Protein AF-A0AAI9TBG9-F1 (afdb_monomer)

Radius of gyration: 15.93 Å; Cα contacts (8 Å, |Δi|>4): 74; chains: 1; bounding box: 28×38×44 Å

pLDDT: mean 81.79, std 16.05, range [51.19, 97.5]

Nearest PDB structures (foldseek):
  6nki-assembly1_A-2  TM=8.751E-01  e=3.686E-03  Penicillium fellutanum
  6aqy-assembly2_D  TM=4.993E-01  e=3.178E-01  Naegleria fowleri
  8g9v-assembly1_B  TM=4.062E-01  e=1.341E+00  Homo sapiens
  8txr-assembly1_C  TM=3.002E-01  e=2.322E+00  Escherichia coli
  1cvr-assembly1_A  TM=3.321E-01  e=6.494E+00  Porphyromonas gingivalis

InterPro domains:
  IPR013120 Fatty acyl-CoA reductase-like, NAD-binding domain [PF07993] (42-90)
  IPR036291 NAD(P)-binding domain superfamily [SSF51735] (38-77)

Organism: Penicillium thymicola (NCBI:txid293382)

Sequence (94 aa):
MAEINRHDSRTLSAQQKLACDNNMASNDPPVHRDSMSFSVLLTGANGFVGTEIIRQLLEHRQVSRVNGLVRGDTDTAAKQRTIDTAVKALWWTN

Structure (mmCIF, N/CA/C/O backbone):
data_AF-A0AAI9TBG9-F1
#
_entry.id   AF-A0AAI9TBG9-F1
#
loop_
_atom_site.group_PDB
_atom_site.id
_atom_site.type_symbol
_atom_site.label_atom_id
_atom_site.label_alt_id
_atom_site.label_comp_id
_atom_site.label_asym_id
_atom_site.label_entity_id
_atom_site.label_seq_id
_atom_site.pdbx_PDB_ins_code
_atom_site.Cartn_x
_atom_site.Cartn_y
_atom_site.Cartn_z
_atom_site.occupancy
_atom_site.B_iso_or_equiv
_atom_site.auth_seq_id
_atom_site.auth_comp_id
_atom_site.auth_asym_id
_atom_site.auth_atom_id
_atom_site.pdbx_PDB_model_num
ATOM 1 N N . MET A 1 1 ? -1.727 -24.290 -8.150 1.00 56.34 1 MET A N 1
ATOM 2 C CA . MET A 1 1 ? -2.021 -24.393 -6.700 1.00 56.34 1 MET A CA 1
ATOM 3 C C . MET A 1 1 ? -0.849 -23.984 -5.809 1.00 56.34 1 MET A C 1
ATOM 5 O O . MET A 1 1 ? -1.105 -23.329 -4.814 1.00 56.34 1 MET A O 1
ATOM 9 N N . ALA A 1 2 ? 0.413 -24.300 -6.141 1.00 72.56 2 ALA A N 1
ATOM 10 C CA . ALA A 1 2 ? 1.567 -23.957 -5.291 1.00 72.56 2 ALA A CA 1
ATOM 11 C C . ALA A 1 2 ? 1.698 -22.453 -4.961 1.00 72.56 2 ALA A C 1
ATOM 13 O O . ALA A 1 2 ? 1.959 -22.104 -3.814 1.00 72.56 2 ALA A O 1
ATOM 14 N N . GLU A 1 3 ? 1.453 -21.571 -5.937 1.00 65.88 3 GLU A N 1
ATOM 15 C CA . GLU A 1 3 ? 1.541 -20.116 -5.732 1.00 65.88 3 GLU A CA 1
ATOM 16 C C . GLU A 1 3 ? 0.459 -19.590 -4.774 1.00 65.88 3 GLU A C 1
ATOM 18 O O . GLU A 1 3 ? 0.742 -18.798 -3.881 1.00 65.88 3 GLU A O 1
ATOM 23 N N . ILE A 1 4 ? -0.770 -20.104 -4.895 1.00 72.19 4 ILE A N 1
ATOM 24 C CA . ILE A 1 4 ? -1.883 -19.767 -3.993 1.00 72.19 4 ILE A CA 1
ATOM 25 C C . ILE A 1 4 ? -1.524 -20.176 -2.559 1.00 72.19 4 ILE A C 1
ATOM 27 O O . ILE A 1 4 ? -1.547 -19.349 -1.653 1.00 72.19 4 ILE A O 1
ATOM 31 N N . ASN A 1 5 ? -1.045 -21.410 -2.377 1.00 76.44 5 ASN A N 1
ATOM 32 C CA . ASN A 1 5 ? -0.643 -21.923 -1.066 1.00 76.44 5 ASN A CA 1
ATOM 33 C C . ASN A 1 5 ? 0.497 -21.103 -0.434 1.00 76.44 5 ASN A C 1
ATOM 35 O O . ASN A 1 5 ? 0.553 -20.948 0.788 1.00 76.44 5 ASN A O 1
ATOM 39 N N . ARG A 1 6 ? 1.411 -20.559 -1.248 1.00 73.94 6 ARG A N 1
ATOM 40 C CA . ARG A 1 6 ? 2.488 -19.670 -0.789 1.00 73.94 6 ARG A CA 1
ATOM 41 C C . ARG A 1 6 ? 1.931 -18.354 -0.244 1.00 73.94 6 ARG A C 1
ATOM 43 O O . ARG A 1 6 ? 2.380 -17.903 0.813 1.00 73.94 6 ARG A O 1
ATOM 50 N N . HIS A 1 7 ? 0.973 -17.743 -0.939 1.00 72.62 7 HIS A N 1
ATOM 51 C CA . HIS A 1 7 ? 0.318 -16.518 -0.478 1.00 72.62 7 HIS A CA 1
ATOM 52 C C . HIS A 1 7 ? -0.503 -16.754 0.790 1.00 72.62 7 HIS A C 1
ATOM 54 O O . HIS A 1 7 ? -0.367 -15.986 1.743 1.00 72.62 7 HIS A O 1
ATOM 60 N N . ASP A 1 8 ? -1.256 -17.852 0.852 1.00 75.06 8 ASP A N 1
ATOM 61 C CA . ASP A 1 8 ? -2.034 -18.220 2.036 1.00 75.06 8 ASP A CA 1
ATOM 62 C C . ASP A 1 8 ? -1.122 -18.434 3.248 1.00 75.06 8 ASP A C 1
ATOM 64 O O . ASP A 1 8 ? -1.362 -17.873 4.314 1.00 75.06 8 ASP A O 1
ATOM 68 N N . SER A 1 9 ? 0.003 -19.136 3.073 1.00 74.56 9 SER A N 1
ATOM 69 C CA . SER A 1 9 ? 0.991 -19.363 4.141 1.00 74.56 9 SER A CA 1
ATOM 70 C C . SER A 1 9 ? 1.604 -18.059 4.669 1.00 74.56 9 SER A C 1
ATOM 72 O O . SER A 1 9 ? 1.822 -17.900 5.874 1.00 74.56 9 SER A O 1
ATOM 74 N N . ARG A 1 10 ? 1.871 -17.088 3.787 1.00 75.88 10 ARG A N 1
ATOM 75 C CA . ARG A 1 10 ? 2.381 -15.761 4.176 1.00 75.88 10 ARG A CA 1
ATOM 76 C C . ARG A 1 10 ? 1.330 -14.962 4.947 1.00 75.88 10 ARG A C 1
ATOM 78 O O . ARG A 1 10 ? 1.651 -14.367 5.972 1.00 75.88 10 ARG A O 1
ATOM 85 N N . THR A 1 11 ? 0.077 -14.986 4.501 1.00 76.56 11 THR A N 1
ATOM 86 C CA . THR A 1 11 ? -1.032 -14.322 5.200 1.00 76.56 11 THR A CA 1
ATOM 87 C C . THR A 1 11 ? -1.270 -14.941 6.578 1.00 76.56 11 THR A C 1
ATOM 89 O O . THR A 1 11 ? -1.357 -14.217 7.571 1.00 76.56 11 THR A O 1
ATOM 92 N N . LEU A 1 12 ? -1.294 -16.274 6.657 1.00 76.81 12 LEU A N 1
ATOM 93 C CA . LEU A 1 12 ? -1.492 -17.031 7.894 1.00 76.81 12 LEU A CA 1
ATOM 94 C C . LEU A 1 12 ? -0.359 -16.801 8.899 1.00 76.81 12 LEU A C 1
ATOM 96 O O . LEU A 1 12 ? -0.622 -16.510 10.062 1.00 76.81 12 LEU A O 1
ATOM 100 N N . SER A 1 13 ? 0.902 -16.858 8.464 1.00 73.31 13 SER A N 1
ATOM 101 C CA . SER A 1 13 ? 2.052 -16.584 9.342 1.00 73.31 13 SER A CA 1
ATOM 102 C C . SER A 1 13 ? 2.049 -15.145 9.862 1.00 73.31 13 SER A C 1
ATOM 104 O O . SER A 1 13 ? 2.309 -14.902 11.042 1.00 73.31 13 SER A O 1
ATOM 106 N N . ALA A 1 14 ? 1.670 -14.181 9.020 1.00 70.06 14 ALA A N 1
ATOM 107 C CA . ALA A 1 14 ? 1.509 -12.802 9.447 1.00 70.06 14 ALA A CA 1
ATOM 108 C C . ALA A 1 14 ? 0.351 -12.637 10.452 1.00 70.06 14 ALA A C 1
ATOM 110 O O . ALA A 1 14 ? 0.424 -11.764 11.315 1.00 70.06 14 ALA A O 1
ATOM 111 N N . GLN A 1 15 ? -0.737 -13.408 10.344 1.00 69.62 15 GLN A N 1
ATOM 112 C CA . GLN A 1 15 ? -1.835 -13.410 11.326 1.00 69.62 15 GLN A CA 1
ATOM 113 C C . GLN A 1 15 ? -1.412 -14.048 12.657 1.00 69.62 15 GLN A C 1
ATOM 115 O O . GLN A 1 15 ? -1.663 -13.475 13.713 1.00 69.62 15 GLN A O 1
ATOM 120 N N . GLN A 1 16 ? -0.715 -15.186 12.614 1.00 68.25 16 GLN A N 1
ATOM 121 C CA . GLN A 1 16 ? -0.232 -15.887 13.809 1.00 68.25 16 GLN A CA 1
ATOM 122 C C . GLN A 1 16 ? 0.748 -15.040 14.626 1.00 68.25 16 GLN A C 1
ATOM 124 O O . GLN A 1 16 ? 0.634 -14.998 15.849 1.00 68.25 16 GLN A O 1
ATOM 129 N N . LYS A 1 17 ? 1.649 -14.303 13.960 1.00 65.88 17 LYS A N 1
ATOM 130 C CA . LYS A 1 17 ? 2.584 -13.386 14.628 1.00 65.88 17 LYS A CA 1
ATOM 131 C C . LYS A 1 17 ? 1.872 -12.298 15.453 1.00 65.88 17 LYS A C 1
ATOM 133 O O . LYS A 1 17 ? 2.359 -11.913 16.501 1.00 65.88 17 LYS A O 1
ATOM 138 N N . LEU A 1 18 ? 0.698 -11.832 15.024 1.00 60.97 18 LEU A N 1
ATOM 139 C CA . LEU A 1 18 ? -0.077 -10.851 15.799 1.00 60.97 18 LEU A CA 1
ATOM 140 C C . LEU A 1 18 ? -0.823 -11.487 16.977 1.00 60.97 18 LEU A C 1
ATOM 142 O O . LEU A 1 18 ? -0.969 -10.868 18.027 1.00 60.97 18 LEU A O 1
ATOM 146 N N . ALA A 1 19 ? -1.301 -12.723 16.816 1.00 60.50 19 ALA A N 1
ATOM 147 C CA . ALA A 1 19 ? -1.981 -13.436 17.892 1.00 60.50 19 ALA A CA 1
ATOM 148 C C . ALA A 1 19 ? -1.034 -13.743 19.065 1.00 60.50 19 ALA A C 1
ATOM 150 O O . ALA A 1 19 ? -1.457 -13.670 20.217 1.00 60.50 19 ALA A O 1
ATOM 151 N N . CYS A 1 20 ? 0.242 -14.052 18.799 1.00 53.81 20 CYS A N 1
ATOM 152 C CA . CYS A 1 20 ? 1.213 -14.265 19.874 1.00 53.81 20 CYS A CA 1
ATOM 153 C C . CYS A 1 20 ? 1.620 -12.967 20.587 1.00 53.81 20 CYS A C 1
ATOM 155 O O . CYS A 1 20 ? 1.752 -12.994 21.808 1.00 53.81 20 CYS A O 1
ATOM 157 N N . ASP A 1 21 ? 1.732 -11.841 19.871 1.00 54.72 21 ASP A N 1
ATOM 158 C CA . ASP A 1 21 ? 2.048 -10.540 20.482 1.00 54.72 21 ASP A CA 1
ATOM 159 C C . ASP A 1 21 ? 0.944 -10.086 21.462 1.00 54.72 21 ASP A C 1
ATOM 161 O O . ASP A 1 21 ? 1.239 -9.552 22.529 1.00 54.72 21 ASP A O 1
ATOM 165 N N . ASN A 1 22 ? -0.328 -10.379 21.160 1.00 55.88 22 ASN A N 1
ATOM 166 C CA . ASN A 1 22 ? -1.462 -10.044 22.031 1.00 55.88 22 ASN A CA 1
ATOM 167 C C . ASN A 1 22 ? -1.574 -10.940 23.280 1.00 55.88 22 ASN A C 1
ATOM 169 O O . ASN A 1 22 ? -2.072 -10.497 24.309 1.00 55.88 22 ASN A O 1
ATOM 173 N N . ASN A 1 23 ? -1.113 -12.194 23.216 1.00 53.88 23 ASN A N 1
ATOM 174 C CA . ASN A 1 23 ? -1.266 -13.156 24.316 1.00 53.88 23 ASN A CA 1
ATOM 175 C C . ASN A 1 23 ? -0.192 -13.032 25.412 1.00 53.88 23 ASN A C 1
ATOM 177 O O . ASN A 1 23 ? -0.329 -13.655 26.463 1.00 53.88 23 ASN A O 1
ATOM 181 N N . MET A 1 24 ? 0.870 -12.246 25.199 1.00 51.94 24 MET A N 1
ATOM 182 C CA . MET A 1 24 ? 1.882 -11.980 26.233 1.00 51.94 24 MET A CA 1
ATOM 183 C C . MET A 1 24 ? 1.535 -10.803 27.158 1.00 51.94 24 MET A C 1
ATOM 185 O O . MET A 1 24 ? 2.228 -10.593 28.152 1.00 51.94 24 MET A O 1
ATOM 189 N N . ALA A 1 25 ? 0.453 -10.070 26.888 1.00 52.88 25 ALA A N 1
ATOM 190 C CA . ALA A 1 25 ? 0.011 -8.953 27.713 1.00 52.88 25 ALA A CA 1
ATOM 191 C C . ALA A 1 25 ? -1.499 -9.031 27.976 1.00 52.88 25 ALA A C 1
ATOM 193 O O . ALA A 1 25 ? -2.268 -8.451 27.221 1.00 52.88 25 ALA A O 1
ATOM 194 N N . SER A 1 26 ? -1.921 -9.732 29.039 1.00 51.19 26 SER A N 1
ATOM 195 C CA . SER A 1 26 ? -2.947 -9.254 29.992 1.00 51.19 26 SER A CA 1
ATOM 196 C C . SER A 1 26 ? -3.611 -10.392 30.798 1.00 51.19 26 SER A C 1
ATOM 198 O O . SER A 1 26 ? -4.008 -11.416 30.250 1.00 51.19 26 SER A O 1
ATOM 200 N N . ASN A 1 27 ? -3.757 -10.170 32.112 1.00 61.88 27 ASN A N 1
ATOM 201 C CA . ASN A 1 27 ? -4.624 -10.917 33.040 1.00 61.88 27 ASN A CA 1
ATOM 202 C C . ASN A 1 27 ? -5.992 -10.205 33.240 1.00 61.88 27 ASN A C 1
ATOM 204 O O . ASN A 1 27 ? -6.663 -10.435 34.245 1.00 61.88 27 ASN A O 1
ATOM 208 N N . ASP A 1 28 ? -6.396 -9.302 32.341 1.00 60.09 28 ASP A N 1
ATOM 209 C CA . ASP A 1 28 ? -7.605 -8.481 32.488 1.00 60.09 28 ASP A CA 1
ATOM 210 C C . ASP A 1 28 ? -8.896 -9.201 32.050 1.00 60.09 28 ASP A C 1
ATOM 212 O O . ASP A 1 28 ? -8.869 -10.103 31.206 1.00 60.09 28 ASP A O 1
ATOM 216 N N . PRO A 1 29 ? -10.056 -8.799 32.616 1.00 54.41 29 PRO A N 1
ATOM 217 C CA . PRO A 1 29 ? -11.370 -9.351 32.282 1.00 54.41 29 PRO A CA 1
ATOM 218 C C . PRO A 1 29 ? -11.745 -9.181 30.794 1.00 54.41 29 PRO A C 1
ATOM 220 O O . PRO A 1 29 ? -11.189 -8.330 30.096 1.00 54.41 29 PRO A O 1
ATOM 223 N N . PRO A 1 30 ? -12.713 -9.975 30.287 1.00 53.12 30 PRO A N 1
ATOM 224 C CA . PRO A 1 30 ? -12.972 -10.111 28.857 1.00 53.12 30 PRO A CA 1
ATOM 225 C C . PRO A 1 30 ? -13.422 -8.781 28.244 1.00 53.12 30 PRO A C 1
ATOM 227 O O . PRO A 1 30 ? -14.486 -8.247 28.559 1.00 53.12 30 PRO A O 1
ATOM 230 N N . VAL A 1 31 ? -12.583 -8.256 27.354 1.00 52.16 31 VAL A N 1
ATOM 231 C CA . VAL A 1 31 ? -12.762 -6.974 26.672 1.00 52.16 31 VAL A CA 1
ATOM 232 C C . VAL A 1 31 ? -14.033 -6.990 25.808 1.00 52.16 31 VAL A C 1
ATOM 234 O O . V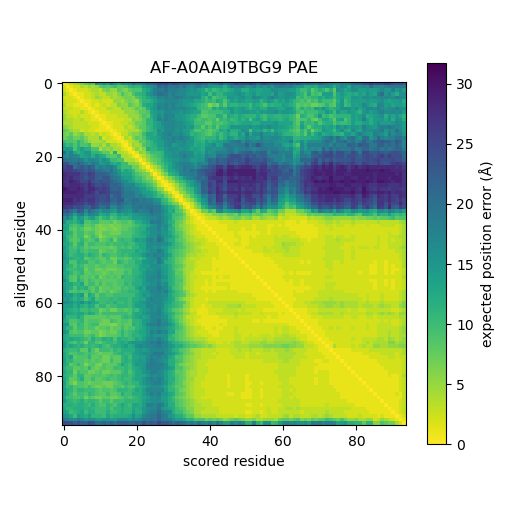AL A 1 31 ? -14.306 -7.939 25.072 1.00 52.16 31 VAL A O 1
ATOM 237 N N . HIS A 1 32 ? -14.812 -5.909 25.916 1.00 51.69 32 HIS A N 1
ATOM 238 C CA . HIS A 1 32 ? -16.047 -5.615 25.181 1.00 51.69 32 HIS A CA 1
ATOM 239 C C . HIS A 1 32 ? -15.914 -5.913 23.670 1.00 51.69 32 HIS A C 1
ATOM 241 O O . HIS A 1 32 ? -14.923 -5.538 23.035 1.00 51.69 32 HIS A O 1
ATOM 247 N N . ARG A 1 33 ? -16.941 -6.547 23.080 1.00 51.84 33 ARG A N 1
ATOM 248 C CA . ARG A 1 33 ? -17.002 -7.000 21.669 1.00 51.84 33 ARG A CA 1
ATOM 249 C C . ARG A 1 33 ? -16.852 -5.898 20.601 1.00 51.84 33 ARG A C 1
ATOM 251 O O . ARG A 1 33 ? -16.721 -6.237 19.430 1.00 51.84 33 ARG A O 1
ATOM 258 N N . ASP A 1 34 ? -16.792 -4.622 20.975 1.00 54.12 34 ASP A N 1
ATOM 259 C CA . ASP A 1 34 ? -16.628 -3.483 20.049 1.00 54.12 34 ASP A CA 1
ATOM 260 C C . ASP A 1 34 ? -15.169 -3.230 19.609 1.00 54.12 34 ASP A C 1
ATOM 262 O O . ASP A 1 34 ? -14.873 -2.277 18.886 1.00 54.12 34 ASP A O 1
ATOM 266 N N . SER A 1 35 ? -14.242 -4.095 20.028 1.00 62.38 35 SER A N 1
ATOM 267 C CA . SER A 1 35 ? -12.790 -3.961 19.841 1.00 62.38 35 SER A CA 1
ATOM 268 C C . SER A 1 35 ? -12.184 -4.914 18.799 1.00 62.38 35 SER A C 1
ATOM 270 O O . SER 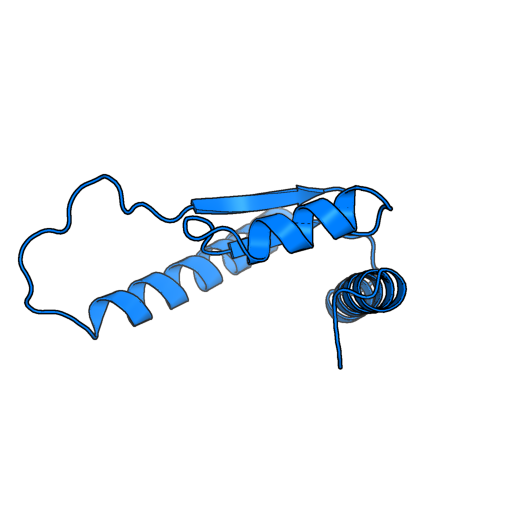A 1 35 ? -10.964 -5.076 18.746 1.00 62.38 35 SER A O 1
ATOM 272 N N . MET A 1 36 ? -12.991 -5.567 17.954 1.00 69.31 36 MET A N 1
ATOM 273 C CA . MET A 1 36 ? -12.439 -6.449 16.920 1.00 69.31 36 MET A CA 1
ATOM 274 C C . MET A 1 36 ? -11.739 -5.636 15.830 1.00 69.31 36 MET A C 1
ATOM 276 O O . MET A 1 36 ? -12.375 -5.034 14.966 1.00 69.31 36 MET A O 1
ATOM 280 N N . SER A 1 37 ? -10.407 -5.636 15.874 1.00 83.69 37 SER A N 1
ATOM 281 C CA . SER A 1 37 ? -9.601 -5.092 14.787 1.00 83.69 37 SER A CA 1
ATOM 282 C C . SER A 1 37 ? -9.745 -5.947 13.524 1.00 83.69 37 SER A C 1
ATOM 284 O O . SER A 1 37 ? -9.790 -7.177 13.600 1.00 83.69 37 SER A O 1
ATOM 286 N N . PHE A 1 38 ? -9.807 -5.313 12.355 1.00 84.94 38 PHE A N 1
ATOM 287 C CA . PHE A 1 38 ? -9.961 -5.996 11.075 1.00 84.94 38 PHE A CA 1
ATOM 288 C C . PHE A 1 38 ? -8.779 -5.745 10.137 1.00 84.94 38 PHE A C 1
ATOM 290 O O . PHE A 1 38 ? -8.118 -4.706 10.161 1.00 84.94 38 PHE A O 1
ATOM 297 N N . SER A 1 39 ? -8.504 -6.748 9.304 1.00 92.06 39 SER A N 1
ATOM 298 C CA . SER A 1 39 ? -7.519 -6.675 8.227 1.00 92.06 39 SER A CA 1
ATOM 299 C C . SER A 1 39 ? -8.221 -6.370 6.908 1.00 92.06 39 SER A C 1
ATOM 301 O O . SER A 1 39 ? -9.223 -7.000 6.581 1.00 92.06 39 SER A O 1
ATOM 303 N N . VAL A 1 40 ? -7.669 -5.442 6.132 1.00 94.31 40 VAL A N 1
ATOM 304 C CA . VAL A 1 40 ? -8.206 -5.028 4.830 1.00 94.31 40 VAL A CA 1
ATOM 305 C C . VAL A 1 40 ? -7.278 -5.503 3.715 1.00 94.31 40 VAL A C 1
ATOM 307 O O . VAL A 1 40 ? -6.058 -5.380 3.822 1.00 94.31 40 VAL A O 1
ATOM 310 N N . LEU A 1 41 ? -7.844 -6.043 2.635 1.00 95.38 41 LEU A N 1
ATOM 311 C CA . LEU A 1 41 ? -7.142 -6.279 1.373 1.00 95.38 41 LEU A CA 1
ATOM 312 C C . LEU A 1 41 ? -7.534 -5.167 0.398 1.00 95.38 41 LEU A C 1
ATOM 314 O O . LEU A 1 41 ? -8.712 -5.012 0.087 1.00 95.38 41 LEU A O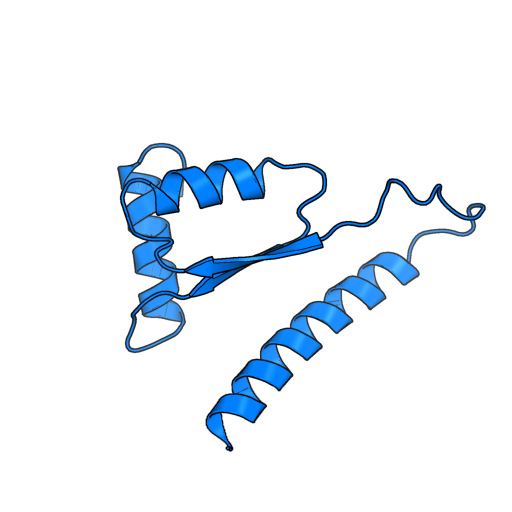 1
ATOM 318 N N . LEU A 1 42 ? -6.555 -4.406 -0.086 1.00 95.38 42 LEU A N 1
ATOM 319 C CA . LEU A 1 42 ? -6.777 -3.291 -0.999 1.00 95.38 42 LEU A CA 1
ATOM 320 C C . LEU A 1 42 ? -6.079 -3.529 -2.337 1.00 95.38 42 LEU A C 1
ATOM 322 O O . LEU A 1 42 ? -4.858 -3.667 -2.409 1.00 95.38 42 LEU A O 1
ATOM 326 N N . THR A 1 43 ? -6.849 -3.504 -3.419 1.00 95.31 43 THR A N 1
ATOM 327 C CA . THR A 1 43 ? -6.333 -3.493 -4.793 1.00 95.31 43 THR A CA 1
ATOM 328 C C . THR A 1 43 ? -6.197 -2.065 -5.309 1.00 95.31 43 THR A C 1
ATOM 330 O O . THR A 1 43 ? -6.949 -1.188 -4.892 1.00 95.31 43 THR A O 1
ATOM 333 N N . GLY A 1 44 ? -5.288 -1.813 -6.255 1.00 94.12 44 GLY A N 1
ATOM 334 C CA . GLY A 1 44 ? -5.155 -0.470 -6.842 1.00 94.12 44 GLY A CA 1
ATOM 335 C C . GLY A 1 44 ? -4.561 0.566 -5.880 1.00 94.12 44 GLY A C 1
ATOM 336 O O . GLY A 1 44 ? -4.691 1.762 -6.115 1.00 94.12 44 GLY A O 1
ATOM 337 N N . ALA A 1 45 ? -3.869 0.097 -4.840 1.00 93.81 45 ALA A N 1
ATOM 338 C CA . ALA A 1 45 ? -3.175 0.872 -3.811 1.00 93.81 45 ALA A CA 1
ATOM 339 C C . ALA A 1 45 ? -2.282 2.013 -4.343 1.00 93.81 45 ALA A C 1
ATOM 341 O O . ALA A 1 45 ? -2.143 3.044 -3.696 1.00 93.81 45 ALA A O 1
ATOM 342 N N . ASN A 1 46 ? -1.709 1.850 -5.538 1.00 94.62 46 ASN A N 1
ATOM 343 C CA . ASN A 1 46 ? -0.810 2.841 -6.144 1.00 94.62 46 ASN A CA 1
ATOM 344 C C . ASN A 1 46 ? -1.539 3.837 -7.063 1.00 94.62 46 ASN A C 1
ATOM 346 O O . ASN A 1 46 ? -0.901 4.647 -7.729 1.00 94.62 46 ASN A O 1
ATOM 350 N N . GLY A 1 47 ? -2.864 3.733 -7.185 1.00 94.19 47 GLY A N 1
ATOM 351 C CA . GLY A 1 47 ? -3.671 4.709 -7.911 1.00 94.19 47 GLY A CA 1
ATOM 352 C C . GLY A 1 47 ? -3.862 5.990 -7.100 1.00 94.19 47 GLY A C 1
ATOM 353 O O . GLY A 1 47 ? -3.692 5.988 -5.885 1.00 94.19 47 GLY A O 1
ATOM 354 N N . PHE A 1 48 ? -4.290 7.064 -7.767 1.00 94.75 48 PHE A N 1
ATOM 355 C CA . PHE A 1 48 ? -4.533 8.367 -7.134 1.00 94.75 48 PHE A CA 1
ATOM 356 C C . PHE A 1 48 ? -5.502 8.286 -5.940 1.00 94.75 48 PHE A C 1
ATOM 358 O O . PHE A 1 48 ? -5.217 8.802 -4.871 1.00 94.75 48 PHE A O 1
ATOM 365 N N . VAL A 1 49 ? -6.621 7.571 -6.086 1.00 96.62 49 VAL A N 1
ATOM 366 C CA 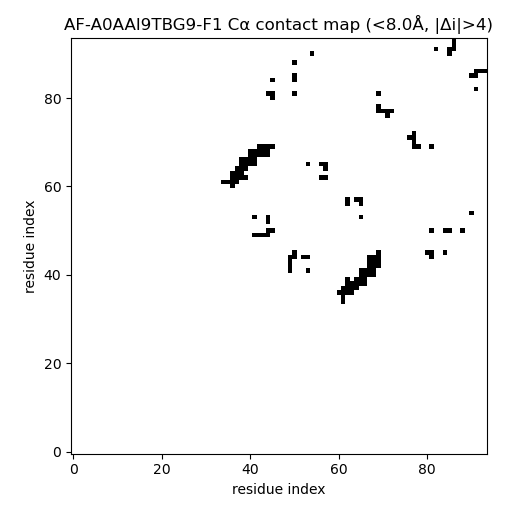. VAL A 1 49 ? -7.561 7.349 -4.970 1.00 96.62 49 VAL A CA 1
ATOM 367 C C . VAL A 1 49 ? -7.058 6.256 -4.025 1.00 96.62 49 VAL A C 1
ATOM 369 O O . VAL A 1 49 ? -7.223 6.349 -2.814 1.00 96.62 49 VAL A O 1
ATOM 372 N N . GLY A 1 50 ? -6.418 5.218 -4.569 1.00 96.62 50 GLY A N 1
ATOM 373 C CA . GLY A 1 50 ? -5.937 4.083 -3.782 1.00 96.62 50 GLY A CA 1
ATOM 374 C C . GLY A 1 50 ? -4.919 4.481 -2.715 1.00 96.62 50 GLY A C 1
ATOM 375 O O . GLY A 1 50 ? -4.970 3.948 -1.609 1.00 96.62 50 GLY A O 1
ATOM 376 N N . THR A 1 51 ? -4.048 5.448 -3.013 1.00 96.75 51 THR A N 1
ATOM 377 C CA . THR A 1 51 ? -3.050 5.932 -2.052 1.00 96.75 51 THR A CA 1
ATOM 378 C C . THR A 1 51 ? -3.699 6.668 -0.875 1.00 96.75 51 THR A C 1
ATOM 380 O O . THR A 1 51 ? -3.336 6.411 0.270 1.00 96.75 51 THR A O 1
ATOM 383 N N . GLU A 1 52 ? -4.749 7.458 -1.120 1.00 97.50 52 GLU A N 1
ATOM 384 C CA . GLU A 1 52 ? -5.523 8.111 -0.056 1.00 97.50 52 GLU A CA 1
ATOM 385 C C . GLU A 1 52 ? -6.352 7.119 0.767 1.00 97.50 52 GLU A C 1
ATOM 387 O O . GLU A 1 52 ? -6.488 7.288 1.979 1.00 97.50 52 GLU A O 1
ATOM 392 N N . ILE A 1 53 ? -6.868 6.053 0.142 1.00 97.44 53 ILE A N 1
ATOM 393 C CA . ILE A 1 53 ? -7.542 4.969 0.869 1.00 97.44 53 ILE A CA 1
ATOM 394 C C . ILE A 1 53 ? -6.555 4.283 1.820 1.00 97.44 53 ILE A C 1
ATOM 396 O O . ILE A 1 53 ? -6.903 4.061 2.975 1.00 97.44 53 ILE A O 1
ATOM 400 N N . ILE A 1 54 ? -5.324 3.978 1.383 1.00 95.81 54 ILE A N 1
ATOM 401 C CA . ILE A 1 54 ? -4.307 3.408 2.287 1.00 95.81 54 ILE A CA 1
ATOM 402 C C . ILE A 1 54 ? -4.067 4.337 3.466 1.00 95.81 54 ILE A C 1
ATOM 404 O O . ILE A 1 54 ? -4.111 3.869 4.599 1.00 95.81 54 ILE A O 1
ATOM 408 N N . ARG A 1 55 ? -3.832 5.628 3.210 1.00 96.62 55 ARG A N 1
ATOM 409 C CA . ARG A 1 55 ? -3.574 6.610 4.265 1.00 96.62 55 ARG A CA 1
ATOM 410 C C . ARG A 1 55 ? -4.675 6.586 5.329 1.00 96.62 55 ARG A C 1
ATOM 412 O O . ARG A 1 55 ? -4.391 6.387 6.505 1.00 96.62 55 ARG A O 1
ATOM 419 N N . GLN A 1 56 ? -5.933 6.689 4.904 1.00 96.75 56 GLN A N 1
ATOM 420 C CA . GLN A 1 56 ? -7.083 6.690 5.812 1.00 96.75 56 GLN A CA 1
ATOM 421 C C . GLN A 1 56 ? -7.257 5.356 6.546 1.00 96.75 56 GLN A C 1
ATOM 423 O O . GLN A 1 56 ? -7.591 5.344 7.727 1.00 96.75 56 GLN A O 1
ATOM 428 N N . LEU A 1 57 ? -7.010 4.226 5.876 1.00 95.69 57 LEU A N 1
ATOM 429 C CA . LEU A 1 57 ? -7.068 2.910 6.510 1.00 95.69 57 LEU A CA 1
ATOM 430 C C . LEU A 1 57 ? -5.971 2.732 7.563 1.00 95.69 57 LEU A C 1
ATOM 432 O O . LEU A 1 57 ? -6.233 2.130 8.596 1.00 95.69 57 LEU A O 1
ATOM 436 N N . LEU A 1 58 ? -4.765 3.254 7.329 1.00 93.12 58 LEU A N 1
ATOM 437 C CA . LEU A 1 58 ? -3.669 3.203 8.302 1.00 93.12 58 LEU A CA 1
ATOM 438 C C . LEU A 1 58 ? -3.929 4.090 9.529 1.00 93.12 58 LEU A C 1
ATOM 440 O O . LEU A 1 58 ? -3.454 3.779 10.616 1.00 93.12 58 LEU A O 1
ATOM 444 N N . GLU A 1 59 ? -4.700 5.166 9.373 1.00 93.00 59 GLU A N 1
ATOM 445 C CA . GLU A 1 59 ? -5.129 6.045 10.470 1.00 93.00 59 GLU A CA 1
ATOM 446 C C . GLU A 1 59 ? -6.368 5.505 11.220 1.00 93.00 59 GLU A C 1
ATOM 448 O O . GLU A 1 59 ? -6.719 5.989 12.302 1.00 93.00 59 GLU A O 1
ATOM 453 N N . HIS A 1 60 ? -7.054 4.496 10.672 1.00 94.12 60 HIS A N 1
ATOM 454 C CA . HIS A 1 60 ? -8.308 3.993 11.219 1.00 94.12 60 HIS A CA 1
ATOM 455 C C . HIS A 1 60 ? -8.073 3.057 12.413 1.00 94.12 60 HIS A C 1
ATOM 457 O O . HIS A 1 60 ? -7.556 1.954 12.266 1.00 94.12 60 HIS A O 1
ATOM 463 N N . ARG A 1 61 ? -8.551 3.442 13.604 1.00 89.88 61 ARG A N 1
ATOM 464 C CA . ARG A 1 61 ? -8.282 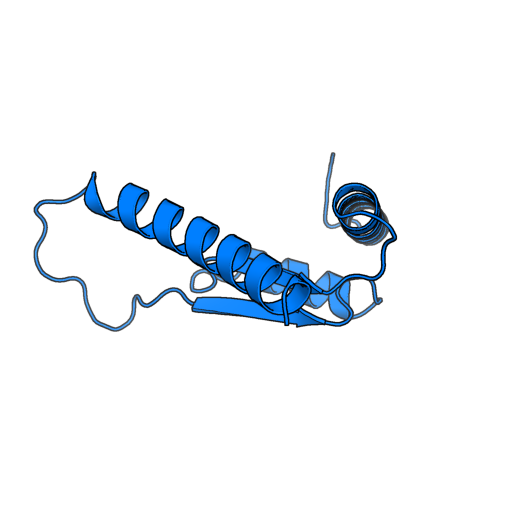2.731 14.876 1.00 89.88 61 ARG A CA 1
ATOM 465 C C . ARG A 1 61 ? -8.663 1.248 14.901 1.00 89.88 61 ARG A C 1
ATOM 467 O O . ARG A 1 61 ? -8.075 0.485 15.656 1.00 89.88 61 ARG A O 1
ATOM 474 N N . GLN A 1 62 ? -9.664 0.844 14.122 1.00 91.12 62 GLN A N 1
ATOM 475 C CA . GLN A 1 62 ? -10.092 -0.558 14.049 1.00 91.12 62 GLN A CA 1
ATOM 476 C C . GLN A 1 62 ? -9.360 -1.358 12.962 1.00 91.12 62 GLN A C 1
ATOM 478 O O . GLN A 1 62 ? -9.520 -2.571 12.895 1.00 91.12 62 GLN A O 1
ATOM 483 N N . VAL A 1 63 ? -8.559 -0.722 12.106 1.00 92.56 63 VAL A N 1
ATOM 484 C CA . VAL A 1 63 ? -7.773 -1.433 11.095 1.00 92.56 63 VAL A CA 1
ATOM 485 C C . VAL A 1 63 ? -6.446 -1.845 11.720 1.00 92.56 63 VAL A C 1
ATOM 487 O O . VAL A 1 63 ? -5.619 -1.005 12.055 1.00 92.56 63 VAL A O 1
ATOM 490 N N . SER A 1 64 ? -6.216 -3.149 11.857 1.00 90.56 64 SER A N 1
ATOM 491 C CA . SER A 1 64 ? -4.928 -3.672 12.339 1.00 90.56 64 SER A CA 1
ATOM 492 C C . SER A 1 64 ? -3.914 -3.882 11.219 1.00 90.56 64 SER A C 1
ATOM 494 O O . SER A 1 64 ? -2.708 -3.917 11.465 1.00 90.56 64 SER A O 1
ATOM 496 N N . ARG A 1 65 ? -4.384 -4.065 9.979 1.00 90.19 65 ARG A N 1
ATOM 497 C CA . ARG A 1 65 ? -3.518 -4.345 8.830 1.00 90.19 65 ARG A CA 1
ATOM 498 C C . ARG A 1 65 ? -4.175 -3.972 7.511 1.00 90.19 65 ARG A C 1
ATOM 500 O O . ARG A 1 65 ? -5.337 -4.292 7.276 1.00 90.19 65 ARG A O 1
ATOM 507 N N . VAL A 1 66 ? -3.372 -3.426 6.604 1.00 93.94 66 VAL A N 1
ATOM 508 C CA . VAL A 1 66 ? -3.722 -3.244 5.192 1.00 93.94 66 VAL A CA 1
ATOM 509 C C . VAL A 1 66 ? -2.765 -4.074 4.341 1.00 93.94 66 VAL A C 1
ATOM 511 O O . VAL A 1 66 ? -1.554 -3.875 4.384 1.00 93.94 66 VAL A O 1
ATOM 514 N N . ASN A 1 67 ? -3.299 -5.016 3.568 1.00 93.00 67 ASN A N 1
ATOM 515 C CA . ASN A 1 67 ? -2.551 -5.789 2.581 1.00 93.00 67 ASN A CA 1
ATOM 516 C C . ASN A 1 67 ? -2.806 -5.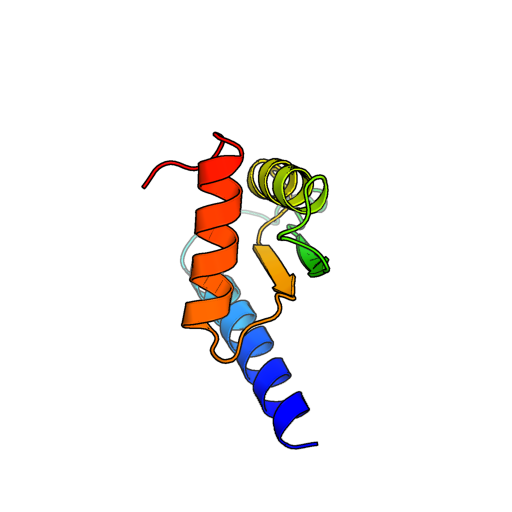170 1.203 1.00 93.00 67 ASN A C 1
ATOM 518 O O . ASN A 1 67 ? -3.936 -5.183 0.721 1.00 93.00 67 ASN A O 1
ATOM 522 N N . GLY A 1 68 ? -1.778 -4.600 0.576 1.00 93.06 68 GLY A N 1
ATOM 523 C CA . GLY A 1 68 ? -1.893 -4.003 -0.756 1.00 93.06 68 GLY A CA 1
ATOM 524 C C . GLY A 1 68 ? -1.591 -5.012 -1.864 1.00 93.06 68 GLY A C 1
ATOM 525 O O . GLY A 1 68 ? -0.481 -5.537 -1.917 1.00 93.06 68 GLY A O 1
ATOM 526 N N . LEU A 1 69 ? -2.532 -5.240 -2.786 1.00 93.12 69 LEU A N 1
ATOM 527 C CA . LEU A 1 69 ? -2.264 -5.959 -4.033 1.00 93.12 69 LEU A CA 1
ATOM 528 C C . LEU A 1 69 ? -1.728 -4.979 -5.080 1.00 93.12 69 LEU A C 1
ATOM 530 O O . LEU A 1 69 ? -2.464 -4.151 -5.630 1.00 93.12 69 LEU A O 1
ATOM 534 N N . VAL A 1 70 ? -0.430 -5.086 -5.346 1.00 93.56 70 VAL A N 1
ATOM 535 C CA . VAL A 1 70 ? 0.328 -4.150 -6.176 1.00 93.56 70 VAL A CA 1
ATOM 536 C C . VAL A 1 70 ? 1.077 -4.906 -7.265 1.00 93.56 70 VAL A C 1
ATOM 538 O O . VAL A 1 70 ? 1.654 -5.962 -7.026 1.00 93.56 70 VAL A O 1
ATOM 541 N N . ARG A 1 71 ? 1.091 -4.343 -8.476 1.00 91.94 71 ARG A N 1
ATOM 542 C CA . ARG A 1 71 ? 1.855 -4.890 -9.603 1.00 91.94 71 ARG A CA 1
ATOM 543 C C . ARG A 1 71 ? 3.352 -4.678 -9.372 1.00 91.94 71 ARG A C 1
ATOM 545 O O . ARG A 1 71 ? 3.793 -3.536 -9.219 1.00 91.94 71 ARG A O 1
ATOM 552 N N . GLY A 1 72 ? 4.138 -5.744 -9.440 1.00 91.06 72 GLY A N 1
ATOM 553 C CA . GLY A 1 72 ? 5.595 -5.708 -9.353 1.00 91.06 72 GLY A CA 1
ATOM 554 C C . GLY A 1 72 ? 6.193 -7.084 -9.601 1.00 91.06 72 GLY A C 1
ATOM 555 O O . GLY A 1 72 ? 5.558 -8.086 -9.295 1.00 91.06 72 GLY A O 1
ATOM 556 N N . ASP A 1 73 ? 7.405 -7.115 -10.150 1.00 90.19 73 ASP A N 1
ATOM 557 C CA . ASP A 1 73 ? 8.110 -8.370 -10.450 1.00 90.19 73 ASP A CA 1
ATOM 558 C C . ASP A 1 73 ? 8.638 -9.045 -9.173 1.00 90.19 73 ASP A C 1
ATOM 560 O O . ASP A 1 73 ? 8.915 -10.240 -9.148 1.00 90.19 73 ASP A O 1
ATOM 564 N N . THR A 1 74 ? 8.769 -8.269 -8.092 1.00 92.62 74 THR A N 1
ATOM 565 C CA . THR A 1 74 ? 9.160 -8.733 -6.759 1.00 92.62 74 THR A CA 1
ATOM 566 C C . THR A 1 74 ? 8.381 -7.986 -5.679 1.00 92.62 74 THR A C 1
ATOM 568 O O . THR A 1 74 ? 7.947 -6.848 -5.889 1.00 92.62 74 THR A O 1
ATOM 571 N N . ASP A 1 75 ? 8.273 -8.592 -4.493 1.00 89.06 75 ASP A N 1
ATOM 572 C CA . ASP A 1 75 ? 7.662 -7.971 -3.308 1.00 89.06 75 ASP A CA 1
ATOM 573 C C . ASP A 1 75 ? 8.328 -6.617 -2.980 1.00 89.06 75 ASP A C 1
ATOM 575 O O . ASP A 1 75 ? 7.650 -5.637 -2.670 1.00 89.06 75 ASP A O 1
ATOM 579 N N . THR A 1 76 ? 9.658 -6.530 -3.112 1.00 92.88 76 THR A N 1
ATOM 580 C CA . THR A 1 76 ? 10.432 -5.302 -2.869 1.00 92.88 76 THR A CA 1
ATOM 581 C C . THR A 1 76 ? 10.103 -4.210 -3.883 1.00 92.88 76 THR A C 1
ATOM 583 O O . THR A 1 76 ? 9.861 -3.070 -3.494 1.00 92.88 76 THR A O 1
ATOM 586 N N . ALA A 1 77 ? 10.043 -4.547 -5.176 1.00 93.62 77 ALA A N 1
ATOM 587 C CA . ALA A 1 77 ? 9.688 -3.587 -6.219 1.00 93.62 77 ALA A CA 1
ATOM 588 C C . ALA A 1 77 ? 8.241 -3.094 -6.066 1.00 93.62 77 ALA A C 1
ATOM 590 O O . ALA A 1 77 ? 7.968 -1.905 -6.234 1.00 93.62 77 ALA A O 1
ATOM 591 N N . ALA A 1 78 ? 7.315 -3.990 -5.711 1.00 93.56 78 ALA A N 1
ATOM 592 C CA . ALA A 1 78 ? 5.929 -3.635 -5.426 1.00 93.56 78 ALA A CA 1
ATOM 593 C C . ALA A 1 78 ? 5.837 -2.677 -4.227 1.00 93.56 78 ALA A C 1
ATOM 595 O O . ALA A 1 78 ? 5.205 -1.627 -4.333 1.00 93.56 78 ALA A O 1
ATOM 596 N N . LYS A 1 79 ? 6.540 -2.989 -3.129 1.00 93.56 79 LYS A N 1
ATOM 597 C CA . LYS A 1 79 ? 6.617 -2.142 -1.932 1.00 93.56 79 LYS A CA 1
ATOM 598 C C . LYS A 1 79 ? 7.181 -0.757 -2.246 1.00 93.56 79 LYS A C 1
ATOM 600 O O . LYS A 1 79 ? 6.587 0.236 -1.832 1.00 93.56 79 LYS A O 1
ATOM 605 N N . GLN A 1 80 ? 8.286 -0.682 -2.990 1.00 95.25 80 GLN A N 1
ATOM 606 C CA . GLN A 1 80 ? 8.907 0.597 -3.337 1.00 95.25 80 GLN A CA 1
ATOM 607 C C . GLN A 1 80 ? 7.956 1.472 -4.157 1.00 95.25 80 GLN A C 1
ATOM 609 O O . GLN A 1 80 ? 7.785 2.640 -3.837 1.00 95.25 80 GLN A O 1
ATOM 614 N N . ARG A 1 81 ? 7.241 0.899 -5.137 1.00 94.81 81 ARG A N 1
ATOM 615 C CA . ARG A 1 81 ? 6.232 1.642 -5.913 1.00 94.81 81 ARG A CA 1
ATOM 616 C C . ARG A 1 81 ? 5.128 2.230 -5.031 1.00 94.81 81 ARG A C 1
ATOM 618 O O . ARG A 1 81 ? 4.660 3.335 -5.306 1.00 94.81 81 ARG A O 1
ATOM 625 N N . THR A 1 82 ? 4.696 1.504 -4.000 1.00 95.00 82 THR A N 1
ATOM 626 C CA . THR A 1 82 ? 3.706 2.005 -3.036 1.00 95.00 82 THR A CA 1
ATOM 627 C C . THR A 1 82 ? 4.264 3.172 -2.225 1.00 95.00 82 THR A C 1
ATOM 629 O O . THR A 1 82 ? 3.602 4.202 -2.128 1.00 95.00 82 THR A O 1
ATOM 632 N N . ILE A 1 83 ? 5.490 3.042 -1.702 1.00 95.31 83 ILE A N 1
ATOM 633 C CA . ILE A 1 83 ? 6.172 4.106 -0.946 1.00 95.31 83 ILE A CA 1
ATOM 634 C C . ILE A 1 83 ? 6.354 5.346 -1.823 1.00 95.31 83 ILE A C 1
ATOM 636 O O . ILE A 1 83 ? 5.948 6.432 -1.429 1.00 95.31 83 ILE A O 1
ATOM 640 N N . ASP A 1 84 ? 6.873 5.189 -3.041 1.00 95.88 84 ASP A N 1
ATOM 641 C CA . ASP A 1 84 ? 7.079 6.298 -3.976 1.00 95.88 84 ASP A CA 1
ATOM 642 C C . ASP A 1 84 ? 5.766 7.030 -4.285 1.00 95.88 84 ASP A C 1
ATOM 644 O O . ASP A 1 84 ? 5.752 8.250 -4.431 1.00 95.88 84 ASP A O 1
ATOM 648 N N . THR A 1 85 ? 4.653 6.295 -4.389 1.00 95.88 85 THR A N 1
ATOM 649 C CA . THR A 1 85 ? 3.323 6.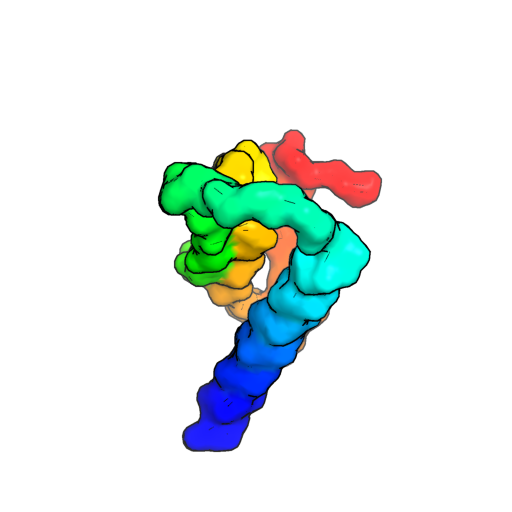886 -4.606 1.00 95.88 85 THR A CA 1
ATOM 650 C C . THR A 1 85 ? 2.868 7.682 -3.384 1.00 95.88 85 THR A C 1
ATOM 652 O O . THR A 1 85 ? 2.395 8.803 -3.539 1.00 95.88 85 THR A O 1
ATOM 655 N N . ALA A 1 86 ? 3.057 7.141 -2.181 1.00 96.56 86 ALA A N 1
ATOM 656 C CA . ALA A 1 86 ? 2.699 7.803 -0.931 1.00 96.56 86 ALA A CA 1
ATOM 657 C C . ALA A 1 86 ? 3.542 9.068 -0.668 1.00 96.56 86 ALA A C 1
ATOM 659 O O . ALA A 1 86 ? 3.011 10.098 -0.255 1.00 96.56 86 ALA A O 1
ATOM 660 N N . VAL A 1 87 ? 4.842 9.021 -0.988 1.00 97.1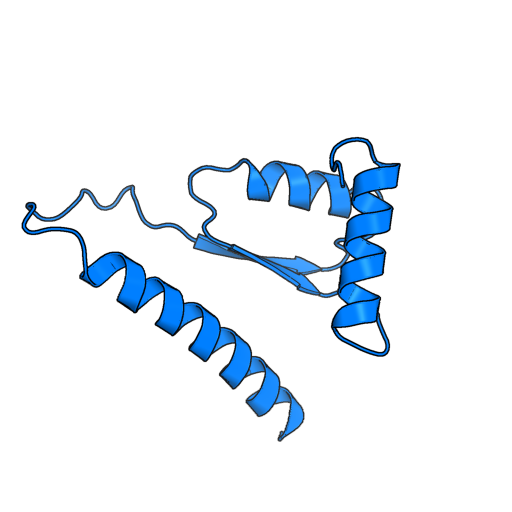2 87 VAL A N 1
ATOM 661 C CA . VAL A 1 87 ? 5.749 10.181 -0.939 1.00 97.12 87 VAL A CA 1
ATOM 662 C C . VAL A 1 87 ? 5.314 11.243 -1.950 1.00 97.12 87 VAL A C 1
ATOM 664 O O . VAL A 1 87 ? 5.214 12.417 -1.605 1.00 97.12 87 VAL A O 1
ATOM 667 N N . LYS A 1 88 ? 4.989 10.848 -3.190 1.00 95.94 88 LYS A N 1
ATOM 668 C CA . LYS A 1 88 ? 4.451 11.772 -4.209 1.00 95.94 88 LYS A CA 1
ATOM 669 C C . LYS A 1 88 ? 3.112 12.391 -3.802 1.00 95.94 88 LYS A C 1
ATOM 671 O O . LYS A 1 88 ? 2.836 13.518 -4.195 1.00 95.94 88 LYS A O 1
ATOM 676 N N . ALA A 1 89 ? 2.305 11.668 -3.030 1.00 95.75 89 ALA A N 1
ATOM 677 C CA . ALA A 1 89 ? 1.042 12.139 -2.468 1.00 95.75 89 ALA A CA 1
ATOM 678 C C . ALA A 1 89 ? 1.212 12.945 -1.162 1.00 95.75 89 ALA A C 1
ATOM 680 O O . ALA A 1 89 ? 0.220 13.382 -0.588 1.00 95.75 89 ALA A O 1
ATOM 681 N N . LEU A 1 90 ? 2.454 13.187 -0.718 1.00 95.62 90 LEU A N 1
ATOM 682 C CA . LEU A 1 90 ? 2.817 14.061 0.407 1.00 95.62 90 LEU A CA 1
ATOM 683 C C . LEU A 1 90 ? 2.286 13.630 1.784 1.00 95.62 90 LEU A C 1
ATOM 685 O O . LEU A 1 90 ? 2.277 14.435 2.712 1.00 95.62 90 LEU A O 1
ATOM 689 N N . TRP A 1 91 ? 1.883 12.368 1.944 1.00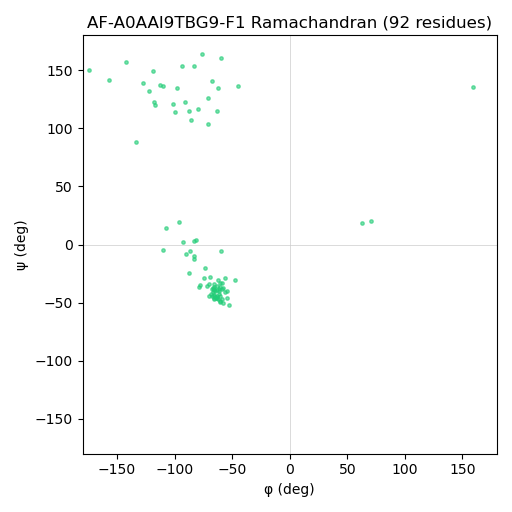 95.25 91 TRP A N 1
ATOM 690 C CA . TRP A 1 91 ? 1.427 11.839 3.234 1.00 95.25 91 TRP A CA 1
ATOM 691 C C . TRP A 1 91 ? 2.385 10.826 3.864 1.00 95.25 91 TRP A C 1
ATOM 693 O O . TRP A 1 91 ? 2.167 10.399 4.996 1.00 95.25 91 TRP A O 1
ATOM 703 N N . TRP A 1 92 ? 3.458 10.458 3.161 1.00 94.19 92 TRP A N 1
ATOM 704 C CA . TRP A 1 92 ? 4.504 9.578 3.677 1.00 94.19 92 TRP A CA 1
ATOM 705 C C . TRP A 1 92 ? 5.869 10.258 3.633 1.00 94.19 92 TRP A C 1
ATOM 707 O O . TRP A 1 92 ? 6.267 10.808 2.605 1.00 94.19 92 TRP A O 1
ATOM 717 N N . THR A 1 93 ? 6.603 10.180 4.740 1.00 89.94 93 THR A N 1
ATOM 718 C CA . THR A 1 93 ? 7.980 10.671 4.871 1.00 89.94 93 THR A CA 1
ATOM 719 C C . THR A 1 93 ? 8.933 9.495 5.057 1.00 89.94 93 THR A C 1
ATOM 721 O O . THR A 1 93 ? 8.612 8.562 5.794 1.00 89.94 93 THR A O 1
ATOM 724 N N . ASN A 1 94 ? 10.083 9.537 4.377 1.00 60.97 94 ASN A N 1
ATOM 725 C CA . ASN A 1 94 ? 11.169 8.566 4.563 1.00 60.97 94 ASN A CA 1
ATOM 726 C C . ASN A 1 94 ? 11.915 8.782 5.878 1.00 60.97 94 ASN A C 1
ATOM 728 O O . ASN A 1 94 ? 12.092 9.962 6.254 1.00 60.97 94 ASN A O 1
#

Solvent-accessible surface area (backbone atoms only — not comparable to full-atom values): 5736 Å² total; per-residue (Å²): 109,71,69,60,54,50,53,51,51,52,53,49,52,58,51,52,58,52,56,55,64,56,70,78,65,78,95,70,78,88,74,67,86,91,67,73,61,40,74,44,80,38,69,54,37,69,38,86,65,28,38,54,51,50,53,54,47,73,70,33,88,49,44,76,43,77,46,70,52,62,87,52,99,40,75,66,56,21,50,49,51,41,50,56,41,32,40,75,68,72,79,46,83,136

Foldseek 3Di:
DVVVVVVVVVVVVVVVVVVVVVVVDDPDDDDDPVQQADEEEAEPCLDPVNVVVVLVLVVDNSHPYYHYDADDPDPVRRVVSNQVSNVVVVNDDD

Secondary structure (DSSP, 8-state):
-HHHHHHHHHHHHHHHHHHHHHHTS-------GGG--EEEEEESTTSHHHHHHHHHHHH-TTEEEEEEE---SSHHHHHHHHHHHHHHTTS---

Mean predicted aligned error: 9.8 Å